Protein AF-A0AAD3NB57-F1 (afdb_monomer_lite)

Organism: Lates japonicus (NCBI:txid270547)

pLDDT: mean 79.55, std 11.72, range [47.44, 94.06]

Sequence (112 aa):
MLLQWVPVLSDFKWRETVWSFVPGKPSQPLALHLGDYNLDGFPDALVVLRNTSSSGQQAFLLENVPCNNASCQSVGRMFRIHWDQSDLGAIQNAIMATFFDIYEDCLLFVSK

Foldseek 3Di:
DDDDDFAQEDDCDDDPWGKDQDPDDPPADQAWEWDDQPPPPDIKTKHWIATPVDRKIWIWIWDWDQDPDPRCVVVRIHTDTDPPDPVRRVDIPFRYWYFDCPPVNGDTDTDD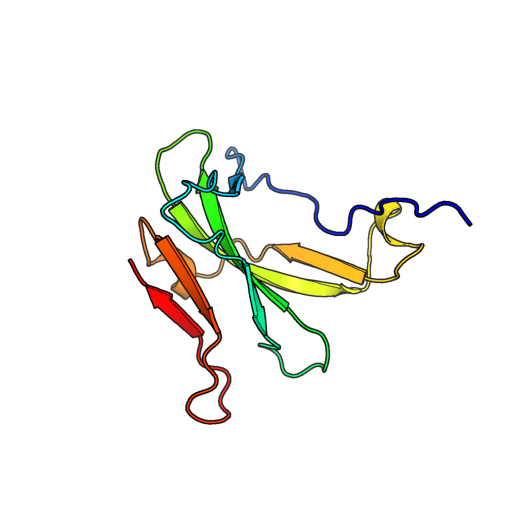

InterPro domains:
  IPR024881 T-cell immunomodulatory protein [PTHR13412] (21-105)

Secondary structure (DSSP, 8-state):
--------B---EETTEEEEEPPPPTTS---EEEE-SS-SSS-EEEEEEEESSSS-EEEEEEEEEE--SGGGTTTSEEEEE-TT-HHHHTSTT-SEEEE--SSSS--EEEE-

Radius of gyration: 14.78 Å; chains: 1; bounding box: 46×38×34 Å

Structure (mmCIF, N/CA/C/O backbone):
data_AF-A0AAD3NB57-F1
#
_entry.id   AF-A0AAD3NB57-F1
#
loop_
_atom_site.group_PDB
_atom_site.id
_atom_site.type_symbol
_atom_site.label_atom_id
_atom_site.label_alt_id
_atom_site.label_comp_id
_atom_site.label_asym_id
_atom_site.label_entity_id
_atom_site.label_seq_id
_atom_site.pdbx_PDB_ins_code
_atom_site.Cartn_x
_atom_site.Cartn_y
_atom_site.Cartn_z
_atom_site.occupancy
_atom_site.B_iso_or_equiv
_atom_site.auth_seq_id
_atom_site.auth_comp_id
_atom_site.auth_asym_id
_atom_site.auth_atom_id
_atom_site.pdbx_PDB_model_num
ATOM 1 N N . MET A 1 1 ? 29.014 -0.950 2.675 1.00 47.44 1 MET A N 1
ATOM 2 C CA . MET A 1 1 ? 27.838 -0.755 1.804 1.00 47.44 1 MET A CA 1
ATOM 3 C C . MET A 1 1 ? 26.717 -0.235 2.687 1.00 47.44 1 MET A C 1
ATOM 5 O O . MET A 1 1 ? 26.256 -0.978 3.541 1.00 47.44 1 MET A O 1
ATOM 9 N N . LEU A 1 2 ? 26.398 1.058 2.609 1.00 60.59 2 LEU A N 1
ATOM 10 C CA . LEU A 1 2 ? 25.322 1.645 3.413 1.00 60.59 2 LEU A CA 1
ATOM 11 C C . LEU A 1 2 ? 23.988 1.310 2.742 1.00 60.59 2 LEU A C 1
ATOM 13 O O . LEU A 1 2 ? 23.825 1.560 1.551 1.00 60.59 2 LEU A O 1
ATOM 17 N N . LEU A 1 3 ? 23.060 0.722 3.494 1.00 72.81 3 LEU A N 1
ATOM 18 C CA . LEU A 1 3 ? 21.675 0.555 3.061 1.00 72.81 3 LEU A CA 1
ATOM 19 C C . LEU A 1 3 ? 21.022 1.942 3.069 1.00 72.81 3 LEU A C 1
ATOM 21 O O . LEU A 1 3 ? 20.870 2.546 4.130 1.00 72.81 3 LEU A O 1
ATOM 25 N N . GLN A 1 4 ? 20.687 2.464 1.892 1.00 83.12 4 GLN A N 1
ATOM 26 C CA . GLN A 1 4 ? 19.945 3.713 1.756 1.00 83.12 4 GLN A CA 1
ATOM 27 C C . GLN A 1 4 ? 18.462 3.392 1.582 1.00 83.12 4 GLN A C 1
ATOM 29 O O . GLN A 1 4 ? 18.087 2.628 0.695 1.00 83.12 4 GLN A O 1
ATOM 34 N N . TRP A 1 5 ? 17.619 3.981 2.428 1.00 83.62 5 TRP A N 1
ATOM 35 C CA . TRP A 1 5 ? 16.170 3.876 2.289 1.00 83.62 5 TRP A CA 1
ATOM 36 C C . TRP A 1 5 ? 15.699 4.682 1.079 1.00 83.62 5 TRP A C 1
ATOM 38 O O . TRP A 1 5 ? 16.051 5.854 0.935 1.00 83.62 5 TRP A O 1
ATOM 48 N N . VAL A 1 6 ? 14.894 4.050 0.226 1.00 85.06 6 VAL A N 1
ATOM 49 C CA . VAL A 1 6 ? 14.319 4.660 -0.977 1.00 85.06 6 VAL A CA 1
ATOM 50 C C . VAL A 1 6 ? 12.796 4.671 -0.834 1.00 85.06 6 VAL A C 1
ATOM 52 O O . VAL A 1 6 ? 12.209 3.608 -0.622 1.00 85.06 6 VAL A O 1
ATOM 55 N N . PRO A 1 7 ? 12.134 5.836 -0.922 1.00 85.81 7 PRO A N 1
ATOM 56 C CA . PRO A 1 7 ? 10.682 5.901 -0.861 1.00 85.81 7 PRO A CA 1
ATOM 57 C C . PRO A 1 7 ? 10.080 5.423 -2.188 1.00 85.81 7 PRO A C 1
ATOM 59 O O . PRO A 1 7 ? 10.304 6.019 -3.243 1.00 85.81 7 PRO A O 1
ATOM 62 N N . VAL A 1 8 ? 9.302 4.344 -2.112 1.00 87.12 8 VAL 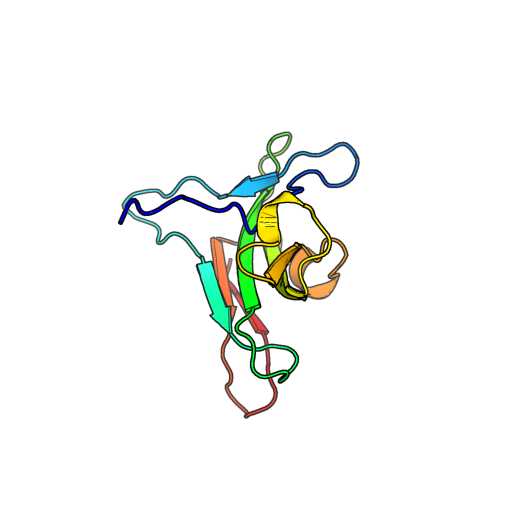A N 1
ATOM 63 C CA . VAL A 1 8 ? 8.592 3.735 -3.252 1.00 87.12 8 VAL A CA 1
ATOM 64 C C . VAL A 1 8 ? 7.086 3.974 -3.216 1.00 87.12 8 VAL A C 1
ATOM 66 O O . VAL A 1 8 ? 6.398 3.606 -4.153 1.00 87.12 8 VAL A O 1
ATOM 69 N N . LEU A 1 9 ? 6.565 4.584 -2.155 1.00 85.06 9 LEU A N 1
ATOM 70 C CA . LEU A 1 9 ? 5.158 4.939 -2.013 1.00 85.06 9 LEU A CA 1
ATOM 71 C C . LEU A 1 9 ? 5.076 6.397 -1.574 1.00 85.06 9 LEU A C 1
ATOM 73 O O . LEU A 1 9 ? 5.648 6.782 -0.552 1.00 85.06 9 LEU A O 1
ATOM 77 N N . SER A 1 10 ? 4.352 7.178 -2.363 1.00 75.69 10 SER A N 1
ATOM 78 C CA . SER A 1 10 ? 4.188 8.619 -2.211 1.00 75.69 10 SER A CA 1
ATOM 79 C C . SER A 1 10 ? 2.719 8.973 -2.464 1.00 75.69 10 SER A C 1
ATOM 81 O O . SER A 1 10 ? 1.957 8.140 -2.942 1.00 75.69 10 SER A O 1
ATOM 83 N N . ASP A 1 11 ? 2.316 10.203 -2.150 1.00 83.00 11 ASP A N 1
ATOM 84 C CA . ASP A 1 11 ? 0.997 10.749 -2.509 1.00 83.00 11 ASP A CA 1
ATOM 85 C C . ASP A 1 11 ? -0.213 10.178 -1.761 1.00 83.00 11 ASP A C 1
ATOM 87 O O . ASP A 1 11 ? -1.243 9.888 -2.352 1.00 83.00 11 ASP A O 1
ATOM 91 N N . PHE A 1 12 ? -0.164 10.147 -0.427 1.00 87.38 12 PHE A N 1
ATOM 92 C CA . PHE A 1 12 ? -1.322 9.821 0.428 1.00 87.38 12 PHE A CA 1
ATOM 93 C C . PHE A 1 12 ? -2.438 10.888 0.447 1.00 87.38 12 PHE A C 1
ATOM 95 O O . PHE A 1 12 ? -3.365 10.810 1.256 1.00 87.38 12 PHE A O 1
ATOM 102 N N . LYS A 1 13 ? -2.351 11.926 -0.388 1.00 88.75 13 LYS A N 1
ATOM 103 C CA . LYS A 1 13 ? -3.365 12.980 -0.466 1.00 88.75 13 LYS A CA 1
ATOM 104 C C . LYS A 1 13 ? -4.312 12.681 -1.621 1.00 88.75 13 LYS A C 1
ATOM 106 O O . LYS A 1 13 ? -3.897 12.660 -2.774 1.00 88.75 13 LYS A O 1
ATOM 111 N N . TRP A 1 14 ? -5.594 12.545 -1.308 1.00 86.69 14 TRP A N 1
ATOM 112 C CA . TRP A 1 14 ? -6.654 12.427 -2.300 1.00 86.69 14 TRP A CA 1
ATOM 113 C C . TRP A 1 14 ? -7.671 13.544 -2.109 1.00 86.69 14 TRP A C 1
ATOM 115 O O . TRP A 1 14 ? -8.291 13.666 -1.049 1.00 86.69 14 TRP A O 1
ATOM 125 N N . ARG A 1 15 ? -7.850 14.374 -3.145 1.00 85.44 15 ARG A N 1
ATOM 126 C CA . ARG A 1 15 ? -8.660 15.603 -3.078 1.00 85.44 15 ARG A CA 1
ATOM 127 C C . ARG A 1 15 ? -8.185 16.50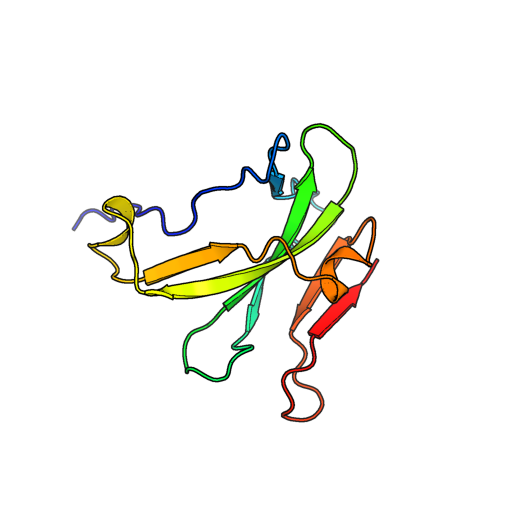2 -1.91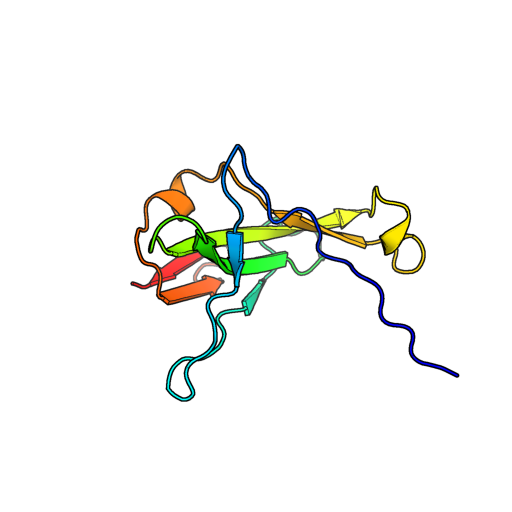7 1.00 85.44 15 ARG A C 1
ATOM 129 O O . ARG A 1 15 ? -6.993 16.768 -1.788 1.00 85.44 15 ARG A O 1
ATOM 136 N N . GLU A 1 16 ? -9.100 16.941 -1.056 1.00 85.38 16 GLU A N 1
ATOM 137 C CA . GLU A 1 16 ? -8.828 17.747 0.147 1.00 85.38 16 GLU A CA 1
ATOM 138 C C . GLU A 1 16 ? -8.524 16.890 1.393 1.00 85.38 16 GLU A C 1
ATOM 140 O O . GLU A 1 16 ? -8.457 17.395 2.510 1.00 85.38 16 GLU A O 1
ATOM 145 N N . THR A 1 17 ? -8.374 15.572 1.235 1.00 86.56 17 THR A N 1
ATOM 146 C CA . THR A 1 17 ? -8.198 14.629 2.343 1.00 86.56 17 THR A CA 1
ATOM 147 C C . THR A 1 17 ? -6.810 14.007 2.328 1.00 86.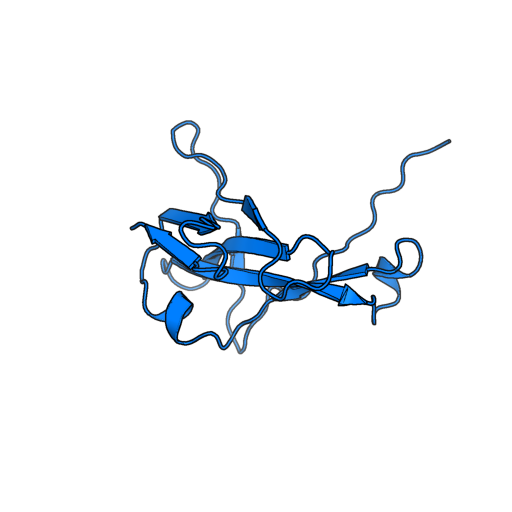56 17 THR A C 1
ATOM 149 O O . THR A 1 17 ? -6.334 13.534 1.297 1.00 86.56 17 THR A O 1
ATOM 152 N N . VAL A 1 18 ? -6.173 13.959 3.496 1.00 90.81 18 VAL A N 1
ATOM 153 C CA . VAL A 1 18 ? -4.952 13.179 3.704 1.00 90.81 18 VAL A CA 1
ATOM 154 C C . VAL A 1 18 ? -5.334 11.822 4.282 1.00 90.81 18 VAL A C 1
ATOM 156 O O . VAL A 1 18 ? -6.159 11.716 5.191 1.00 90.81 18 VAL A O 1
ATOM 159 N N . TRP A 1 19 ? -4.742 10.775 3.729 1.00 90.56 19 TRP A N 1
ATOM 160 C CA . TRP A 1 19 ? -4.879 9.410 4.204 1.00 90.56 19 TRP A CA 1
ATOM 161 C C . TRP A 1 19 ? -3.611 8.983 4.934 1.00 90.56 19 TRP A C 1
ATOM 163 O O . TRP A 1 19 ? -2.529 9.530 4.738 1.00 90.56 19 TRP A O 1
ATOM 173 N N . SER A 1 20 ? -3.738 8.012 5.826 1.00 89.25 20 SER A N 1
ATOM 174 C CA . SER A 1 20 ? -2.597 7.435 6.535 1.00 89.25 20 SER A CA 1
ATOM 175 C C . SER A 1 20 ? -2.849 5.969 6.834 1.00 89.25 20 SER A C 1
ATOM 177 O O . SER A 1 20 ? -4.000 5.535 6.887 1.00 89.25 20 SER A O 1
ATOM 179 N N . PHE A 1 21 ? -1.785 5.204 7.065 1.00 87.00 21 PHE A N 1
ATOM 180 C CA . PHE A 1 21 ? -1.935 3.856 7.597 1.00 87.00 21 PHE A CA 1
ATOM 181 C C . PHE A 1 21 ? -2.648 3.891 8.949 1.00 87.00 21 PHE A C 1
ATOM 183 O O . PHE A 1 21 ? -2.447 4.798 9.767 1.00 87.00 21 PHE A O 1
ATOM 190 N N . VAL A 1 22 ? -3.492 2.889 9.182 1.00 83.06 22 VAL A N 1
ATOM 191 C CA . VAL A 1 22 ? -4.127 2.690 10.482 1.00 83.06 22 VAL A CA 1
ATOM 192 C C . VAL A 1 22 ? -3.025 2.366 11.500 1.00 83.06 22 VAL A C 1
ATOM 194 O O . VAL A 1 22 ? -2.253 1.434 11.273 1.00 83.06 22 VAL A O 1
ATOM 197 N N . PRO A 1 23 ? -2.905 3.112 12.615 1.00 77.62 23 PRO A N 1
ATOM 198 C CA . PRO A 1 23 ? -1.934 2.793 13.649 1.00 77.62 23 PRO A CA 1
ATOM 199 C C . PRO A 1 23 ? -2.220 1.397 14.192 1.00 77.62 23 PRO A C 1
ATOM 201 O O . PRO A 1 23 ? -3.327 1.135 14.671 1.00 77.62 23 PRO A O 1
ATOM 204 N N . GLY A 1 24 ? -1.229 0.512 14.121 1.00 67.81 24 GLY A N 1
ATOM 205 C CA . GLY A 1 24 ? -1.355 -0.832 14.667 1.00 67.81 24 GLY A CA 1
ATOM 206 C C . GLY A 1 24 ? -1.662 -0.773 16.162 1.00 67.81 24 GLY A C 1
ATOM 207 O O . GLY A 1 24 ? -0.975 -0.091 16.925 1.00 67.81 24 GLY A O 1
ATOM 208 N N . LYS A 1 25 ? -2.697 -1.494 16.591 1.00 73.12 25 LYS A N 1
ATOM 209 C CA . LYS A 1 25 ? -2.860 -1.862 18.000 1.00 73.12 25 LYS A CA 1
ATOM 210 C C . LYS A 1 25 ? -2.135 -3.191 18.204 1.00 73.12 25 LYS A C 1
ATOM 212 O O . LYS A 1 25 ? -2.179 -4.016 17.301 1.00 73.12 25 LYS A O 1
ATOM 217 N N . PRO A 1 26 ? -1.545 -3.474 19.375 1.00 69.12 26 PRO A N 1
ATOM 218 C CA . PRO A 1 26 ? -0.926 -4.778 19.638 1.00 69.12 26 PRO A CA 1
ATOM 219 C C . PRO A 1 26 ? -1.861 -5.977 19.388 1.00 69.12 26 PRO A C 1
ATOM 221 O O . PRO A 1 26 ? -1.398 -7.081 19.138 1.00 69.12 26 PRO A O 1
ATOM 224 N N . SER A 1 27 ? -3.179 -5.754 19.444 1.00 68.38 27 SER A N 1
ATOM 225 C CA . SER A 1 27 ? -4.229 -6.742 19.185 1.00 68.38 27 SER A CA 1
ATOM 226 C C . SER A 1 27 ? -4.708 -6.821 17.728 1.00 68.38 27 SER A C 1
ATOM 228 O O . SER A 1 27 ? -5.599 -7.617 17.442 1.00 68.38 27 SER A O 1
ATOM 230 N N . GLN A 1 28 ? -4.185 -5.995 16.817 1.00 64.38 28 GLN A N 1
ATOM 231 C CA . GLN A 1 28 ? -4.611 -5.940 15.417 1.00 64.38 28 GLN A CA 1
ATOM 232 C C . GLN A 1 28 ? -3.388 -5.971 14.491 1.00 64.38 28 GLN A C 1
ATOM 234 O O . GLN A 1 28 ? -2.526 -5.095 14.601 1.00 64.38 28 GLN A O 1
ATOM 239 N N . PRO A 1 29 ? -3.290 -6.948 13.573 1.00 60.97 29 PRO A N 1
ATOM 240 C CA . PRO A 1 29 ? -2.200 -6.977 12.610 1.00 60.97 29 PRO A CA 1
ATOM 241 C C . PRO A 1 29 ? -2.268 -5.745 11.700 1.00 60.97 29 PRO A C 1
ATOM 243 O O . PRO A 1 29 ? -3.348 -5.310 11.298 1.00 60.97 29 PRO A O 1
ATOM 246 N N . LEU A 1 30 ? -1.102 -5.183 11.371 1.00 61.31 30 LEU A N 1
ATOM 247 C CA . LEU A 1 30 ? -0.997 -4.169 10.328 1.00 61.31 30 LEU A CA 1
ATOM 248 C C . LEU A 1 30 ? -1.363 -4.845 8.997 1.00 61.31 30 LEU A C 1
ATOM 250 O O . LEU A 1 30 ? -0.620 -5.700 8.521 1.00 61.31 30 LEU A O 1
ATOM 254 N N . ALA A 1 31 ? -2.524 -4.505 8.438 1.00 65.50 31 ALA A N 1
ATOM 255 C CA . ALA A 1 31 ? -3.043 -5.123 7.222 1.00 65.50 31 ALA A CA 1
ATOM 256 C C . ALA A 1 31 ? -2.327 -4.558 5.982 1.00 65.50 31 ALA A C 1
ATOM 258 O O . ALA A 1 31 ? -2.822 -3.638 5.329 1.00 65.50 31 ALA A O 1
ATOM 259 N N . LEU A 1 32 ? -1.134 -5.084 5.693 1.00 72.12 32 LEU A N 1
ATOM 260 C CA . LEU A 1 32 ? -0.499 -4.991 4.381 1.00 72.12 32 LEU A CA 1
ATOM 261 C C . LEU A 1 32 ? -0.439 -6.402 3.806 1.00 72.12 32 LEU A C 1
ATOM 263 O O . LEU A 1 32 ? 0.331 -7.237 4.278 1.00 72.12 32 LEU A O 1
ATOM 267 N N . HIS A 1 33 ? -1.275 -6.666 2.812 1.00 83.25 33 HIS A N 1
ATOM 268 C CA . HIS A 1 33 ? -1.328 -7.956 2.138 1.00 83.25 33 HIS A CA 1
ATOM 269 C C . HIS A 1 33 ? -0.801 -7.787 0.720 1.00 83.25 33 HIS A C 1
ATOM 271 O O . HIS A 1 33 ? -1.152 -6.816 0.060 1.00 83.25 33 HIS A O 1
ATOM 277 N N . LEU A 1 34 ? 0.055 -8.700 0.270 1.00 85.19 34 LEU A N 1
ATOM 278 C CA . LEU A 1 34 ? 0.663 -8.656 -1.060 1.00 85.19 34 LEU A CA 1
ATOM 279 C C . LEU A 1 34 ? 0.007 -9.693 -1.975 1.00 85.19 34 LEU A C 1
ATOM 281 O O . LEU A 1 34 ? -0.344 -10.777 -1.510 1.00 85.19 34 LEU A O 1
ATOM 285 N N . GLY A 1 35 ? -0.139 -9.364 -3.253 1.00 86.00 35 GLY A N 1
ATOM 286 C CA . GLY A 1 35 ? -0.710 -10.228 -4.289 1.00 86.00 35 GLY A CA 1
ATOM 287 C C . GLY A 1 35 ? -0.513 -9.597 -5.664 1.00 86.00 35 GLY A C 1
ATOM 288 O O . GLY A 1 35 ? -0.257 -8.407 -5.735 1.00 86.00 35 GLY A O 1
ATOM 289 N N . ASP A 1 36 ? -0.591 -10.376 -6.735 1.00 86.38 36 ASP A N 1
ATOM 290 C CA . ASP A 1 36 ? -0.477 -9.884 -8.117 1.00 86.38 36 ASP A CA 1
ATOM 291 C C . ASP A 1 36 ? -1.889 -9.856 -8.721 1.00 86.38 36 ASP A C 1
ATOM 293 O O . ASP A 1 36 ? -2.440 -10.900 -9.076 1.00 86.38 36 ASP A O 1
ATOM 297 N N . TYR A 1 37 ? -2.544 -8.690 -8.704 1.00 83.69 37 TYR A N 1
ATOM 298 C CA . TYR A 1 37 ? -3.968 -8.616 -9.076 1.00 83.69 37 TYR A CA 1
ATOM 299 C C . TYR A 1 37 ? -4.173 -8.531 -10.591 1.00 83.69 37 TYR A C 1
ATOM 301 O O . TYR A 1 37 ? -5.260 -8.847 -11.076 1.00 83.69 37 TYR A O 1
ATOM 309 N N . ASN A 1 38 ? -3.169 -8.044 -11.324 1.00 87.00 38 ASN A N 1
ATOM 310 C CA . ASN A 1 38 ? -3.231 -7.825 -12.767 1.00 87.00 38 ASN A CA 1
ATOM 311 C C . ASN A 1 38 ? -2.458 -8.898 -13.562 1.00 87.00 38 ASN A C 1
ATOM 313 O O . ASN A 1 38 ? -2.493 -8.865 -14.794 1.00 87.00 38 ASN A O 1
ATOM 317 N N . LEU A 1 39 ? -1.832 -9.857 -12.867 1.00 86.00 39 LEU A N 1
ATOM 318 C CA . LEU A 1 39 ? -1.070 -10.984 -13.407 1.00 86.00 39 LEU A CA 1
ATOM 319 C C . LEU A 1 39 ? 0.128 -10.550 -14.262 1.00 86.00 39 LEU A C 1
ATOM 321 O O . LEU A 1 39 ? 0.467 -11.203 -15.254 1.00 86.00 39 LEU A O 1
ATOM 325 N N . ASP A 1 40 ? 0.766 -9.436 -13.904 1.00 89.00 40 ASP A N 1
ATOM 326 C CA . ASP A 1 40 ? 1.912 -8.892 -14.638 1.00 89.00 40 ASP A CA 1
ATOM 327 C C . ASP A 1 40 ? 3.276 -9.404 -14.129 1.00 89.00 40 ASP A C 1
ATOM 329 O O . ASP A 1 40 ? 4.323 -9.105 -14.722 1.00 89.00 40 ASP A O 1
ATOM 333 N N . GLY A 1 41 ? 3.268 -10.222 -13.072 1.00 89.69 41 GLY A N 1
ATOM 334 C CA . GLY A 1 41 ? 4.446 -10.797 -12.436 1.00 89.69 41 GLY A CA 1
ATOM 335 C C . GLY A 1 41 ? 5.081 -9.901 -11.370 1.00 89.69 41 GLY A C 1
ATOM 336 O O . GLY A 1 41 ? 6.149 -10.253 -10.850 1.00 89.69 41 GLY A O 1
ATOM 337 N N . PHE A 1 42 ? 4.473 -8.759 -11.034 1.00 90.19 42 PHE A N 1
ATOM 338 C CA . PHE A 1 42 ? 4.912 -7.870 -9.965 1.00 90.19 42 PHE A CA 1
ATOM 339 C C . PHE A 1 42 ? 3.925 -7.888 -8.791 1.00 90.19 42 PHE A C 1
ATOM 341 O O . PHE A 1 42 ? 2.722 -7.793 -8.973 1.00 90.19 42 PHE A O 1
ATOM 348 N N . PRO A 1 43 ? 4.417 -7.994 -7.543 1.00 90.94 43 PRO A N 1
ATOM 349 C CA . PRO A 1 43 ? 3.534 -8.001 -6.388 1.00 90.94 43 PRO A CA 1
ATOM 350 C C . PRO A 1 43 ? 2.981 -6.597 -6.130 1.00 90.94 43 PRO A C 1
ATOM 352 O O . PRO A 1 43 ? 3.745 -5.661 -5.859 1.00 90.94 43 PRO A O 1
ATOM 355 N N . ASP A 1 44 ? 1.662 -6.495 -6.142 1.00 90.81 44 ASP A N 1
ATOM 356 C CA . ASP A 1 44 ? 0.862 -5.379 -5.656 1.00 90.81 44 ASP A CA 1
ATOM 357 C C . ASP A 1 44 ? 0.565 -5.537 -4.161 1.00 90.81 44 ASP A C 1
ATOM 359 O O . ASP A 1 44 ? 0.855 -6.566 -3.539 1.00 90.81 44 ASP A O 1
ATOM 363 N N . ALA A 1 45 ? -0.014 -4.504 -3.553 1.00 89.62 45 ALA A N 1
ATOM 364 C CA . ALA A 1 45 ? -0.436 -4.550 -2.161 1.00 89.62 45 ALA A CA 1
ATOM 365 C C . ALA A 1 45 ? -1.881 -4.090 -1.981 1.00 89.62 45 ALA A C 1
ATOM 367 O O . ALA A 1 45 ? -2.349 -3.167 -2.634 1.00 89.62 45 ALA A O 1
ATOM 368 N N . LEU A 1 46 ? -2.576 -4.693 -1.029 1.00 88.00 46 LEU A N 1
ATOM 369 C CA . LEU A 1 46 ? -3.889 -4.283 -0.571 1.00 88.00 46 LEU A CA 1
ATOM 370 C C . LEU A 1 46 ? -3.750 -3.796 0.865 1.00 88.00 46 LEU A C 1
ATOM 372 O O . LEU A 1 46 ? -3.221 -4.501 1.732 1.00 88.00 46 LEU A O 1
ATOM 376 N N . VAL A 1 47 ? -4.180 -2.560 1.099 1.00 88.38 47 VAL A N 1
ATOM 377 C CA . VAL A 1 47 ? -3.953 -1.863 2.366 1.00 88.38 47 VAL A CA 1
ATOM 378 C C . VAL A 1 47 ? -5.227 -1.222 2.872 1.00 88.38 47 VAL A C 1
ATOM 380 O O . VAL A 1 47 ? -6.055 -0.758 2.094 1.00 88.38 47 VAL A O 1
ATOM 383 N N . VAL A 1 48 ? -5.366 -1.140 4.192 1.00 87.94 48 VAL A N 1
ATOM 384 C CA . VAL A 1 48 ? -6.400 -0.315 4.819 1.00 87.94 48 VAL A CA 1
ATOM 385 C C . VAL A 1 48 ? -5.791 1.029 5.202 1.00 87.94 48 VAL A C 1
ATOM 387 O O . VAL A 1 48 ? -4.844 1.099 5.992 1.00 87.94 48 VAL A O 1
ATOM 390 N N . LEU A 1 49 ? -6.350 2.108 4.659 1.00 88.62 49 LEU A N 1
ATOM 391 C CA . LEU A 1 49 ? -5.991 3.471 5.031 1.00 88.62 49 LEU A CA 1
ATOM 392 C C . LEU A 1 49 ? -7.129 4.112 5.820 1.00 88.62 49 LEU A C 1
ATOM 394 O O . LEU A 1 49 ? -8.310 3.855 5.585 1.00 88.62 49 LEU A O 1
ATOM 398 N N . ARG A 1 50 ? -6.760 4.995 6.745 1.00 89.19 50 ARG A N 1
ATOM 399 C CA . ARG A 1 50 ? -7.689 5.888 7.435 1.00 89.19 50 ARG A CA 1
ATOM 400 C C . ARG A 1 50 ? -7.597 7.293 6.873 1.00 89.19 50 ARG A C 1
ATOM 402 O O . ARG A 1 50 ? -6.505 7.798 6.601 1.00 89.19 50 ARG A O 1
ATOM 409 N N . ASN A 1 51 ? -8.742 7.942 6.789 1.00 89.38 51 ASN A N 1
ATOM 410 C CA . ASN A 1 51 ? -8.822 9.375 6.588 1.00 89.38 51 ASN A CA 1
ATOM 411 C C . ASN A 1 51 ? -8.274 10.077 7.852 1.00 89.38 51 ASN A C 1
ATOM 413 O O . ASN A 1 51 ? -8.515 9.628 8.970 1.00 89.38 51 ASN A O 1
ATOM 417 N N . THR A 1 52 ? -7.470 11.135 7.718 1.00 85.31 52 THR A N 1
ATOM 418 C CA . THR A 1 52 ? -6.981 11.894 8.887 1.00 85.31 52 THR A CA 1
ATOM 419 C C . THR A 1 52 ? -8.000 12.908 9.402 1.00 85.31 52 THR A C 1
ATOM 421 O O . THR A 1 52 ? -7.961 13.279 10.571 1.00 85.31 52 THR A O 1
ATOM 424 N N . SER A 1 53 ? -8.893 13.372 8.530 1.00 82.19 53 SER A N 1
ATOM 425 C CA . SER A 1 53 ? -9.922 14.377 8.817 1.00 82.19 53 SER A CA 1
ATOM 426 C C . SER A 1 53 ? -11.247 13.758 9.274 1.00 82.19 53 SER A C 1
ATOM 428 O O . SER A 1 53 ? -12.065 14.440 9.883 1.00 82.19 53 SER A O 1
ATOM 430 N N . SER A 1 54 ? -11.474 12.473 8.994 1.00 75.62 54 SER A N 1
ATOM 431 C CA . SER A 1 54 ? -12.642 11.711 9.450 1.00 75.62 54 SER A CA 1
ATOM 432 C C . SER A 1 54 ? -12.208 10.358 10.015 1.00 75.62 54 SER A C 1
ATOM 434 O O . SER A 1 54 ? -11.113 9.896 9.738 1.00 75.62 54 SER A O 1
ATOM 436 N N . SER A 1 55 ? -13.044 9.682 10.803 1.00 71.69 55 SER A N 1
ATOM 437 C CA . SER A 1 55 ? -12.726 8.355 11.360 1.00 71.69 55 SER A CA 1
ATOM 438 C C . SER A 1 55 ? -12.875 7.193 10.362 1.00 71.69 55 SER A C 1
ATOM 440 O O . SER A 1 55 ? -12.758 6.033 10.762 1.00 71.69 55 SER A O 1
ATOM 442 N N . GLY A 1 56 ? -13.140 7.479 9.083 1.00 84.00 56 GLY A N 1
ATOM 443 C CA . GLY A 1 56 ? -13.376 6.463 8.060 1.00 84.00 56 GLY A CA 1
ATOM 444 C C . GLY A 1 56 ? -12.117 5.667 7.711 1.00 84.00 56 GLY A C 1
ATOM 445 O O . GLY A 1 56 ? -11.063 6.247 7.447 1.00 84.00 56 GLY A O 1
ATOM 446 N N . GLN A 1 57 ? -12.253 4.339 7.684 1.00 87.31 57 GLN A N 1
ATOM 447 C CA . GLN A 1 57 ? -11.240 3.398 7.191 1.00 87.31 57 GLN A CA 1
ATOM 448 C C . GLN A 1 57 ? -11.763 2.693 5.944 1.00 87.31 57 GLN A C 1
ATOM 450 O O . GLN A 1 57 ? -12.919 2.258 5.927 1.00 87.31 57 GLN A O 1
ATOM 455 N N . GLN A 1 58 ? -10.929 2.599 4.914 1.00 88.06 58 GLN A N 1
ATOM 456 C CA . GLN A 1 58 ? -11.264 1.980 3.631 1.00 88.06 58 GLN A CA 1
ATOM 457 C C . GLN A 1 58 ? -10.061 1.204 3.093 1.00 88.06 58 GLN A C 1
ATOM 459 O O . GLN A 1 58 ? -8.912 1.517 3.418 1.00 88.06 58 GLN A O 1
ATOM 464 N N . ALA A 1 59 ? -10.341 0.180 2.289 1.00 87.75 59 ALA A N 1
ATOM 465 C CA . ALA A 1 59 ? -9.318 -0.581 1.588 1.00 87.75 59 ALA A CA 1
ATOM 466 C C . ALA A 1 59 ? -8.916 0.130 0.285 1.00 87.75 59 ALA A C 1
ATOM 468 O O . ALA A 1 59 ? -9.762 0.714 -0.390 1.00 87.75 59 ALA A O 1
ATOM 469 N N . PHE A 1 60 ? -7.635 0.057 -0.066 1.00 88.81 60 PHE A N 1
ATOM 470 C CA . PHE A 1 60 ? -7.065 0.618 -1.287 1.00 88.81 60 PHE A CA 1
ATOM 471 C C . PHE A 1 60 ? -6.053 -0.350 -1.887 1.00 88.81 60 PHE A C 1
ATOM 473 O O . PHE A 1 60 ? -5.253 -0.949 -1.163 1.00 88.81 60 PHE A O 1
ATOM 480 N N . LEU A 1 61 ? -6.066 -0.459 -3.212 1.00 89.94 61 LEU A N 1
ATOM 481 C CA . LEU A 1 61 ? -5.054 -1.182 -3.966 1.00 89.94 61 LEU A CA 1
ATOM 482 C C . LEU A 1 61 ? -3.849 -0.275 -4.229 1.00 89.94 61 LEU A C 1
ATOM 484 O O . LEU A 1 61 ? -3.983 0.871 -4.666 1.00 89.94 61 LEU A O 1
ATOM 488 N N . LEU A 1 62 ? -2.669 -0.811 -3.962 1.00 91.81 62 LEU A N 1
ATOM 489 C CA . LEU A 1 62 ? -1.371 -0.250 -4.285 1.00 91.81 62 LEU A CA 1
ATOM 490 C C . LEU A 1 62 ? -0.781 -1.069 -5.428 1.00 91.81 62 LEU A C 1
ATOM 492 O O . LEU A 1 62 ? -0.244 -2.149 -5.197 1.00 91.81 62 LEU A O 1
ATOM 496 N N . GLU A 1 63 ? -0.871 -0.551 -6.644 1.00 92.25 63 GLU A N 1
ATOM 497 C CA . GLU A 1 63 ? -0.329 -1.231 -7.820 1.00 92.25 63 GLU A CA 1
ATOM 498 C C . GLU A 1 63 ? 1.164 -0.949 -7.970 1.00 92.25 63 GLU A C 1
ATOM 500 O O . GLU A 1 63 ? 1.606 0.200 -7.849 1.00 92.25 63 GLU A O 1
ATOM 505 N N . ASN A 1 64 ? 1.935 -1.985 -8.261 1.00 92.50 64 ASN A N 1
ATOM 506 C CA . ASN A 1 64 ? 3.360 -1.919 -8.515 1.00 92.50 64 ASN A CA 1
ATOM 507 C C . ASN A 1 64 ? 3.638 -1.494 -9.960 1.00 92.50 64 ASN A C 1
ATOM 509 O O . ASN A 1 64 ? 3.694 -2.300 -10.883 1.00 92.50 64 ASN A O 1
ATOM 513 N N . VAL A 1 65 ? 3.872 -0.200 -10.160 1.00 94.06 65 VAL A N 1
ATOM 514 C CA . VAL A 1 65 ? 4.079 0.385 -11.487 1.00 94.06 65 VAL A CA 1
ATOM 515 C C . VAL A 1 65 ? 5.542 0.775 -11.720 1.00 94.06 65 VAL A C 1
ATOM 517 O O . VAL A 1 65 ? 6.295 1.022 -10.766 1.00 94.06 65 VAL A O 1
ATOM 520 N N . PRO A 1 66 ? 5.978 0.892 -12.991 1.00 93.25 66 PRO A N 1
ATOM 521 C CA . PRO A 1 66 ? 7.254 1.512 -13.316 1.00 93.25 66 PRO A CA 1
ATOM 522 C C . PRO A 1 66 ? 7.380 2.890 -12.663 1.00 93.25 66 PRO A C 1
ATOM 524 O O . PRO A 1 66 ? 6.456 3.705 -12.693 1.00 93.25 66 PRO A O 1
ATOM 527 N N . CYS A 1 67 ? 8.541 3.145 -12.069 1.00 91.62 67 CYS A N 1
ATOM 528 C CA . CYS A 1 67 ? 8.815 4.407 -11.404 1.00 91.62 67 CYS A CA 1
ATOM 529 C C . CYS A 1 67 ? 8.728 5.575 -12.395 1.00 91.62 67 CYS A C 1
ATOM 531 O O . CYS A 1 67 ? 9.425 5.593 -13.410 1.00 91.62 67 CYS A O 1
ATOM 533 N N . ASN A 1 68 ? 7.915 6.577 -12.063 1.00 88.94 68 ASN A N 1
ATOM 534 C CA . ASN A 1 68 ? 7.804 7.818 -12.831 1.00 88.94 68 ASN A CA 1
ATOM 535 C C . ASN A 1 68 ? 8.423 9.037 -12.115 1.00 88.94 68 ASN A C 1
ATOM 537 O O . ASN A 1 68 ? 8.524 10.108 -12.710 1.00 88.94 68 ASN A O 1
ATOM 541 N N . ASN A 1 69 ? 8.868 8.875 -10.865 1.00 84.00 69 ASN A N 1
ATOM 542 C CA . ASN A 1 69 ? 9.374 9.948 -10.010 1.00 84.00 69 ASN A CA 1
ATOM 543 C C . ASN A 1 69 ? 10.891 9.853 -9.795 1.00 84.00 69 ASN A C 1
ATOM 545 O O . ASN A 1 69 ? 11.465 8.772 -9.719 1.00 84.00 69 ASN A O 1
ATOM 549 N N . ALA A 1 70 ? 11.560 10.994 -9.599 1.00 82.88 70 ALA A N 1
ATOM 550 C CA . ALA A 1 70 ? 13.004 11.020 -9.331 1.00 82.88 70 ALA A CA 1
ATOM 551 C C . ALA A 1 70 ? 13.399 10.221 -8.070 1.00 82.88 70 ALA A C 1
ATOM 553 O O . ALA A 1 70 ? 14.502 9.687 -7.988 1.00 82.88 70 ALA A O 1
ATOM 554 N N . SER A 1 71 ? 12.488 10.103 -7.100 1.00 82.69 71 SER A N 1
ATOM 555 C CA . SER A 1 71 ? 12.741 9.458 -5.812 1.00 82.69 71 SER A CA 1
ATOM 556 C C . SER A 1 71 ? 12.930 7.942 -5.889 1.00 82.69 71 SER A C 1
ATOM 558 O O . SER A 1 71 ? 13.607 7.390 -5.029 1.00 82.69 71 SER A O 1
ATOM 560 N N . CYS A 1 72 ? 12.359 7.276 -6.896 1.00 86.12 72 CYS A N 1
ATOM 561 C CA . CYS A 1 72 ? 12.388 5.819 -7.048 1.00 86.12 72 CYS A CA 1
ATOM 562 C C . CYS A 1 72 ? 13.273 5.345 -8.216 1.00 86.12 72 CYS A C 1
ATOM 564 O O . CYS A 1 72 ? 13.314 4.150 -8.509 1.00 86.12 72 CYS A O 1
ATOM 566 N N . GLN A 1 73 ? 14.011 6.248 -8.879 1.00 86.06 73 GLN A N 1
ATOM 567 C CA . GLN A 1 73 ? 14.830 5.908 -10.054 1.00 86.06 73 GLN A CA 1
ATOM 568 C C . GLN A 1 73 ? 15.877 4.824 -9.771 1.00 86.06 73 GLN A C 1
ATOM 570 O O . GLN A 1 73 ? 16.163 4.010 -10.643 1.00 86.06 73 GLN A O 1
ATOM 575 N N . SER A 1 74 ? 16.421 4.781 -8.552 1.00 86.62 74 SER A N 1
ATOM 576 C CA . SER A 1 74 ? 17.422 3.789 -8.144 1.00 86.62 74 SER A CA 1
ATOM 577 C C . SER A 1 74 ? 16.876 2.362 -8.030 1.00 86.62 74 SER A C 1
ATOM 579 O O . SER A 1 74 ? 17.651 1.415 -8.127 1.00 86.62 74 SER A O 1
ATOM 581 N N . VAL A 1 75 ? 15.564 2.203 -7.828 1.00 88.69 75 VAL A N 1
ATOM 582 C CA . VAL A 1 75 ? 14.886 0.900 -7.678 1.00 88.69 75 VAL A CA 1
ATOM 583 C C . VAL A 1 75 ? 13.954 0.576 -8.851 1.00 88.69 75 VAL A C 1
ATOM 585 O O . VAL A 1 75 ? 13.505 -0.557 -8.985 1.00 88.69 75 VAL A O 1
ATOM 588 N N . GLY A 1 76 ? 13.662 1.554 -9.715 1.00 90.38 76 GLY A N 1
ATOM 589 C CA . GLY A 1 76 ? 12.931 1.384 -10.974 1.00 90.38 76 GLY A CA 1
ATOM 590 C C . GLY A 1 76 ? 11.418 1.187 -10.845 1.00 90.38 76 GLY A C 1
ATOM 591 O O . GLY A 1 76 ? 10.723 1.198 -11.861 1.00 90.38 76 GLY A O 1
ATOM 592 N N . ARG A 1 77 ? 10.884 1.045 -9.627 1.00 91.31 77 ARG A N 1
ATOM 593 C CA . ARG A 1 77 ? 9.458 0.786 -9.365 1.00 91.31 77 ARG A CA 1
ATOM 594 C C . ARG A 1 77 ? 8.908 1.614 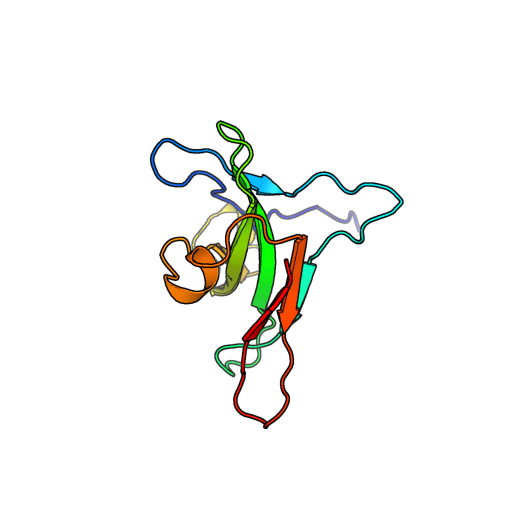-8.215 1.00 91.31 77 ARG A C 1
ATOM 596 O O . ARG A 1 77 ? 9.663 2.104 -7.375 1.00 91.31 77 ARG A O 1
ATOM 603 N N . MET A 1 78 ? 7.590 1.765 -8.197 1.00 92.38 78 MET A N 1
ATOM 604 C CA . MET A 1 78 ? 6.850 2.454 -7.148 1.00 92.38 78 MET A CA 1
ATOM 605 C C . MET A 1 78 ? 5.439 1.886 -7.005 1.00 92.38 78 MET A C 1
ATOM 607 O O . MET A 1 78 ? 4.925 1.246 -7.916 1.00 92.38 78 MET A O 1
ATOM 611 N N . PHE A 1 79 ? 4.794 2.182 -5.886 1.00 92.12 79 PHE A N 1
ATOM 612 C CA . PHE A 1 79 ? 3.392 1.885 -5.657 1.00 92.12 79 PHE A CA 1
ATOM 613 C C . PHE A 1 79 ? 2.515 3.081 -6.012 1.00 92.12 79 PHE A C 1
ATOM 615 O O . PHE A 1 79 ? 2.734 4.198 -5.535 1.00 92.12 79 PHE A O 1
ATOM 622 N N . ARG A 1 80 ? 1.485 2.828 -6.817 1.00 91.62 80 ARG A N 1
ATOM 623 C CA . ARG A 1 80 ? 0.433 3.781 -7.160 1.00 91.62 80 ARG A CA 1
ATOM 624 C C . ARG A 1 80 ? -0.843 3.431 -6.405 1.00 91.62 80 ARG A C 1
ATOM 626 O O . ARG A 1 80 ? -1.348 2.321 -6.526 1.00 91.62 80 ARG A O 1
ATOM 633 N N . ILE A 1 81 ? -1.377 4.395 -5.660 1.00 91.12 81 ILE A N 1
ATOM 634 C CA . ILE A 1 81 ? -2.639 4.227 -4.932 1.00 91.12 81 ILE A CA 1
ATOM 635 C C . ILE A 1 81 ? -3.815 4.379 -5.906 1.00 91.12 81 ILE A C 1
ATOM 637 O O . ILE A 1 81 ? -3.959 5.418 -6.558 1.00 91.12 81 ILE A O 1
ATOM 641 N N . HIS A 1 82 ? -4.680 3.368 -5.977 1.00 90.19 82 HIS A N 1
ATOM 642 C CA . HIS A 1 82 ? -5.944 3.428 -6.713 1.00 90.19 82 HIS A CA 1
ATOM 643 C C . HIS A 1 82 ? -7.047 4.030 -5.848 1.00 90.19 82 HIS A C 1
ATOM 645 O O . HIS A 1 82 ? -7.699 3.350 -5.061 1.00 90.19 82 HIS A O 1
ATOM 651 N N . TRP A 1 83 ? -7.261 5.335 -5.995 1.00 87.62 83 TRP A N 1
ATOM 652 C CA . TRP A 1 83 ? -8.231 6.077 -5.187 1.00 87.62 83 TRP A CA 1
ATOM 653 C C . TRP A 1 83 ? -9.697 5.902 -5.601 1.00 87.62 83 TRP A C 1
ATOM 655 O O . TRP A 1 83 ? -10.582 6.171 -4.791 1.00 87.62 83 TRP A O 1
ATOM 665 N N . ASP A 1 84 ? -9.956 5.502 -6.848 1.00 82.06 84 ASP A N 1
ATOM 666 C CA . ASP A 1 84 ? -11.297 5.476 -7.457 1.00 82.06 84 ASP A CA 1
ATOM 667 C C . ASP A 1 84 ? -11.837 4.048 -7.663 1.00 82.06 84 ASP A C 1
ATOM 669 O O . ASP A 1 84 ? -12.581 3.771 -8.600 1.00 82.06 84 ASP A O 1
ATOM 673 N N . GLN A 1 85 ? -11.450 3.107 -6.796 1.00 76.94 85 GLN A N 1
ATOM 674 C CA . GLN A 1 85 ? -12.017 1.756 -6.805 1.00 76.94 85 GLN A CA 1
ATOM 675 C C . GLN A 1 85 ? -13.344 1.722 -6.047 1.00 76.94 85 GLN A C 1
ATOM 677 O O . GLN A 1 85 ? -13.375 1.605 -4.818 1.00 76.94 85 GLN A O 1
ATOM 682 N N . SER A 1 86 ? -14.444 1.794 -6.799 1.00 68.50 86 SER A N 1
ATOM 683 C CA . SER A 1 86 ? -15.817 1.733 -6.280 1.00 68.50 86 SER A CA 1
ATOM 684 C C . SER A 1 86 ? -16.057 0.528 -5.369 1.00 68.50 86 SER A C 1
ATOM 686 O O . SER A 1 86 ? -16.690 0.666 -4.323 1.00 68.50 86 SER A O 1
ATOM 688 N N . ASP A 1 87 ? -15.505 -0.629 -5.729 1.00 73.44 87 ASP A N 1
ATOM 689 C CA . ASP A 1 87 ? -15.796 -1.900 -5.062 1.00 73.44 87 ASP A CA 1
ATOM 690 C C . ASP A 1 87 ? -15.117 -1.995 -3.688 1.00 73.44 87 ASP A C 1
ATOM 692 O O . ASP A 1 87 ? -15.733 -2.411 -2.707 1.00 73.44 87 ASP A O 1
ATOM 696 N N . LEU A 1 88 ? -13.872 -1.514 -3.584 1.00 74.12 88 LEU A N 1
ATOM 697 C CA . LEU A 1 88 ? -13.144 -1.412 -2.314 1.00 74.12 88 LEU A CA 1
ATOM 698 C C . LEU A 1 88 ? -13.694 -0.292 -1.430 1.00 74.12 88 LEU A C 1
ATOM 700 O O . LEU A 1 88 ? -13.857 -0.456 -0.218 1.00 74.12 88 LEU A O 1
ATOM 704 N N . GLY A 1 89 ? -14.002 0.851 -2.047 1.00 67.44 89 GLY A N 1
ATOM 705 C CA . GLY A 1 89 ? -14.531 2.028 -1.369 1.00 67.44 89 GLY A CA 1
ATOM 706 C C . GLY A 1 89 ? -15.923 1.810 -0.770 1.00 67.44 89 GLY A C 1
ATOM 707 O O . GLY A 1 89 ? -16.285 2.497 0.188 1.00 67.44 89 GLY A O 1
ATOM 708 N N . ALA A 1 90 ? -16.690 0.837 -1.269 1.00 66.69 90 ALA A N 1
ATOM 709 C CA . ALA A 1 90 ? -18.001 0.482 -0.732 1.00 66.69 90 ALA A CA 1
ATOM 710 C C . ALA A 1 90 ? -17.937 -0.074 0.705 1.00 66.69 90 ALA A C 1
ATOM 712 O O . ALA A 1 90 ? -18.909 0.038 1.459 1.00 66.69 90 ALA A O 1
ATOM 713 N N . ILE A 1 91 ? -16.797 -0.638 1.120 1.00 71.62 91 ILE A N 1
ATOM 714 C CA . ILE A 1 91 ? -16.646 -1.274 2.431 1.00 71.62 91 ILE A CA 1
ATOM 715 C C . ILE A 1 91 ? -16.144 -0.248 3.446 1.00 71.62 91 ILE A C 1
ATOM 717 O O . ILE A 1 91 ? -14.951 0.016 3.599 1.00 71.62 91 ILE A O 1
ATOM 721 N N . GLN A 1 92 ? -17.097 0.344 4.163 1.00 78.38 92 GLN A N 1
ATOM 722 C CA . GLN A 1 92 ? -16.812 1.325 5.204 1.00 78.38 92 GLN A CA 1
ATOM 723 C C . GLN A 1 92 ? -16.355 0.667 6.508 1.00 78.38 92 GLN A C 1
ATOM 725 O O . GLN A 1 92 ? -16.997 -0.259 7.016 1.00 78.38 92 GLN A O 1
ATOM 730 N N . ASN A 1 93 ? -15.322 1.256 7.112 1.00 79.75 93 ASN A N 1
ATOM 731 C CA . ASN A 1 93 ? -14.685 0.795 8.346 1.00 79.75 93 ASN A CA 1
ATOM 732 C C . ASN A 1 93 ? -14.036 -0.586 8.199 1.00 79.75 93 ASN A C 1
ATOM 734 O O . ASN A 1 93 ? -14.145 -1.407 9.104 1.00 79.75 93 ASN A O 1
ATOM 738 N N . ALA A 1 94 ? -13.384 -0.838 7.061 1.00 80.19 94 ALA A N 1
ATOM 739 C CA . ALA A 1 94 ? -12.588 -2.046 6.870 1.00 80.19 94 ALA A CA 1
ATOM 740 C C . ALA A 1 94 ? -11.501 -2.146 7.954 1.00 80.19 94 ALA A C 1
ATOM 742 O O . ALA A 1 94 ? -10.827 -1.155 8.237 1.00 80.19 94 ALA A O 1
ATOM 743 N N . ILE A 1 95 ? -11.335 -3.330 8.551 1.00 78.69 95 ILE A N 1
ATOM 744 C CA . ILE A 1 95 ? -10.271 -3.609 9.533 1.00 78.69 95 ILE A CA 1
ATOM 745 C C . ILE A 1 95 ? -9.118 -4.363 8.866 1.00 78.69 95 ILE A C 1
ATOM 747 O O . ILE A 1 95 ? -7.957 -4.171 9.224 1.00 78.69 95 ILE A O 1
ATOM 751 N N . MET A 1 96 ? -9.434 -5.207 7.882 1.00 75.50 96 MET A N 1
ATOM 752 C CA . MET A 1 96 ? -8.469 -6.032 7.167 1.00 75.50 96 MET A CA 1
ATOM 753 C C . MET A 1 96 ? -8.914 -6.227 5.719 1.00 75.50 96 MET A C 1
ATOM 755 O O . MET A 1 96 ? -10.101 -6.372 5.428 1.00 75.50 96 MET A O 1
ATOM 759 N N . ALA A 1 97 ? -7.943 -6.251 4.815 1.00 76.31 97 ALA A N 1
ATOM 760 C CA . ALA A 1 97 ? -8.147 -6.513 3.403 1.00 76.31 97 ALA A CA 1
ATOM 761 C C . ALA A 1 97 ? -7.036 -7.450 2.939 1.00 76.31 97 ALA A C 1
ATOM 763 O O . ALA A 1 97 ? -5.874 -7.168 3.209 1.00 76.31 97 ALA A O 1
ATOM 764 N N . THR A 1 98 ? -7.374 -8.561 2.289 1.00 73.50 98 THR A N 1
ATOM 765 C CA . THR A 1 98 ? -6.388 -9.558 1.861 1.00 73.50 98 THR A CA 1
ATOM 766 C C . THR A 1 98 ? -6.720 -10.095 0.479 1.00 73.50 98 THR A C 1
ATOM 768 O O . THR A 1 98 ? -7.884 -10.225 0.097 1.00 73.50 98 THR A O 1
ATOM 771 N N . PHE A 1 99 ? -5.677 -10.437 -0.267 1.00 68.00 99 PHE A N 1
ATOM 772 C CA . PHE A 1 99 ? -5.826 -11.223 -1.480 1.00 68.00 99 PHE A CA 1
ATOM 773 C C . PHE A 1 99 ? -6.153 -12.667 -1.102 1.00 68.00 99 PHE A C 1
ATOM 775 O O . PHE A 1 99 ? -5.545 -13.224 -0.184 1.00 68.00 99 PHE A O 1
ATOM 782 N N . PHE A 1 100 ? -7.114 -13.258 -1.803 1.00 63.75 100 PHE A N 1
ATOM 783 C CA . PHE A 1 100 ? -7.363 -14.691 -1.771 1.00 63.75 100 PHE A CA 1
ATOM 784 C C . PHE A 1 100 ? -7.610 -15.149 -3.198 1.00 63.75 100 PHE A C 1
ATOM 786 O O . PHE A 1 100 ? -8.689 -14.939 -3.743 1.00 63.75 100 PHE A O 1
ATOM 793 N N . ASP A 1 101 ? -6.619 -15.811 -3.779 1.00 56.25 101 ASP A N 1
ATOM 794 C CA . ASP A 1 101 ? -6.791 -16.475 -5.060 1.00 56.25 101 ASP A CA 1
ATOM 795 C C . ASP A 1 101 ? -7.491 -17.826 -4.847 1.00 56.25 101 ASP A C 1
ATOM 797 O O . ASP A 1 101 ? -6.854 -18.864 -4.676 1.00 56.25 101 ASP A O 1
ATOM 801 N N . ILE A 1 102 ? -8.818 -17.794 -4.698 1.00 54.34 102 ILE A N 1
ATOM 802 C CA . ILE A 1 102 ? -9.618 -18.993 -4.395 1.00 54.34 102 ILE A CA 1
ATOM 803 C C . ILE A 1 102 ? -10.072 -19.761 -5.639 1.00 54.34 102 ILE A C 1
ATOM 805 O O . ILE A 1 102 ? -10.465 -20.918 -5.489 1.00 54.34 102 ILE A O 1
ATOM 809 N N . TYR A 1 103 ? -9.998 -19.176 -6.839 1.00 53.38 103 TYR A N 1
ATOM 810 C CA . TYR A 1 103 ? -10.370 -19.873 -8.076 1.00 53.38 103 TYR A CA 1
ATOM 811 C C . TYR A 1 103 ? -9.374 -19.698 -9.236 1.00 53.38 103 TYR A C 1
ATOM 813 O O . TYR A 1 103 ? -9.739 -20.012 -10.367 1.00 53.38 103 TYR A O 1
ATOM 821 N N . GLU A 1 104 ? -8.139 -19.243 -8.985 1.00 56.41 104 GLU A N 1
ATOM 822 C CA . GLU A 1 104 ? -7.188 -18.828 -10.039 1.00 56.41 104 GLU A CA 1
ATOM 823 C C . GLU A 1 104 ? -7.751 -17.694 -10.922 1.00 56.41 104 GLU A C 1
ATOM 825 O O . GLU A 1 104 ? -7.492 -17.612 -12.123 1.00 56.41 104 GLU A O 1
ATOM 830 N N . ASP A 1 105 ? -8.574 -16.827 -10.325 1.00 58.34 105 ASP A N 1
ATOM 831 C CA . ASP A 1 105 ? -9.309 -15.741 -10.983 1.00 58.34 105 ASP A CA 1
ATOM 832 C C . ASP A 1 105 ? -9.064 -14.356 -10.352 1.00 58.34 105 ASP A C 1
ATOM 834 O O . ASP A 1 105 ? -9.728 -13.385 -10.720 1.00 58.34 105 ASP A O 1
ATOM 838 N N . CYS A 1 106 ? -8.089 -14.240 -9.438 1.00 52.91 106 CYS A N 1
ATOM 839 C CA . CYS A 1 106 ? -7.689 -12.982 -8.787 1.00 52.91 106 CYS A CA 1
ATOM 840 C C . CYS A 1 106 ? -8.838 -12.253 -8.059 1.00 52.91 106 CYS A C 1
ATOM 842 O O . CYS A 1 106 ? -8.929 -11.022 -8.082 1.00 52.91 106 CYS A O 1
ATOM 844 N N . LEU A 1 107 ? -9.716 -12.990 -7.372 1.00 58.56 107 LEU A N 1
ATOM 845 C CA . LEU A 1 107 ? -10.740 -12.380 -6.522 1.00 58.56 107 LEU A CA 1
ATOM 846 C C . LEU A 1 107 ? -10.153 -11.725 -5.257 1.00 58.56 107 LEU A C 1
ATOM 848 O O . LEU A 1 107 ? -9.241 -12.222 -4.595 1.00 58.56 107 LEU A O 1
ATOM 852 N N . LEU A 1 108 ? -10.718 -10.574 -4.894 1.00 58.44 108 LEU A N 1
ATOM 853 C CA . LEU A 1 108 ? -10.272 -9.750 -3.775 1.00 58.44 108 LEU A CA 1
ATOM 854 C C . LEU A 1 108 ? -11.294 -9.791 -2.632 1.00 58.44 108 LEU A C 1
ATOM 856 O O . LEU A 1 108 ? -12.486 -9.585 -2.856 1.00 58.44 108 LEU A O 1
ATOM 860 N N . PHE A 1 109 ? -10.828 -9.991 -1.391 1.00 60.25 109 PHE A N 1
ATOM 861 C CA . PHE A 1 109 ? -11.685 -10.035 -0.200 1.00 60.25 109 PHE A CA 1
ATOM 862 C C . PHE A 1 109 ? -11.310 -8.974 0.840 1.00 60.25 109 PHE A C 1
ATOM 864 O O . PHE A 1 109 ? -10.149 -8.771 1.199 1.00 60.25 109 PHE A O 1
ATOM 871 N N . VAL A 1 110 ? -12.332 -8.326 1.396 1.00 60.44 110 VAL A N 1
ATOM 872 C CA . VAL A 1 110 ? -12.192 -7.317 2.452 1.00 60.44 110 VAL A CA 1
ATOM 873 C C . VAL A 1 110 ? -13.157 -7.651 3.585 1.00 60.44 110 VAL A C 1
ATOM 875 O O . VAL A 1 110 ? -14.335 -7.911 3.344 1.00 60.44 110 VAL A O 1
ATOM 878 N N . SER A 1 111 ? -12.666 -7.636 4.826 1.00 59.09 111 SER A N 1
ATOM 879 C CA . SER A 1 111 ? -13.456 -7.927 6.027 1.00 59.09 111 SER A CA 1
ATOM 880 C C . SER A 1 111 ? -13.578 -6.703 6.937 1.00 59.09 111 SER A C 1
ATOM 882 O O . SER A 1 111 ? -12.618 -5.944 7.126 1.00 59.09 111 SER A O 1
ATOM 884 N N . LYS A 1 112 ? -14.766 -6.537 7.520 1.00 58.12 112 LYS A N 1
ATOM 885 C CA . LYS A 1 112 ? -15.102 -5.485 8.482 1.00 58.12 112 LYS A CA 1
ATOM 886 C C . LYS A 1 112 ? -14.880 -5.937 9.919 1.00 58.12 112 LYS A C 1
ATOM 888 O O . LYS A 1 112 ? -15.123 -7.128 10.204 1.00 58.12 112 LYS A O 1
#